Protein AF-A0A8T6RFE3-F1 (afdb_monomer)

Nearest PDB structures (foldseek):
  2bke-assembly1_A  TM=8.314E-01  e=8.673E-02  Saccharolobus solfataricus P2
  4mtn-assembly1_A  TM=7.130E-01  e=2.819E-01  Planctopirus limnophila DSM 3776
  2zud-assembly1_A  TM=5.764E-01  e=1.109E-01  Saccharolobus solfataricus
  2zud-assembly1_B  TM=5.890E-01  e=2.316E-01  Saccharolobus solfataricus
  6x7k-assembly1_AG  TM=3.853E-01  e=3.430E-01  Escherichia coli

Mean predicted aligned error: 16.97 Å

Structure (mmCIF, N/CA/C/O backbone):
data_AF-A0A8T6RFE3-F1
#
_entry.id   AF-A0A8T6RFE3-F1
#
loop_
_atom_site.group_PDB
_atom_site.id
_atom_site.type_symbol
_atom_site.label_atom_id
_atom_site.label_alt_id
_atom_site.label_comp_id
_atom_site.label_asym_id
_atom_site.label_entity_id
_atom_site.label_seq_id
_atom_site.pdbx_PDB_ins_code
_atom_site.Cartn_x
_atom_site.Cartn_y
_atom_site.Cartn_z
_atom_site.occupancy
_atom_site.B_iso_or_equiv
_atom_site.auth_seq_id
_atom_site.auth_comp_id
_atom_site.auth_asym_id
_atom_site.auth_atom_id
_atom_site.pdbx_PDB_model_num
ATOM 1 N N . MET A 1 1 ? 21.020 -32.509 -0.146 1.00 56.75 1 MET A N 1
ATOM 2 C CA . MET A 1 1 ? 21.321 -31.098 0.172 1.00 56.75 1 MET A CA 1
ATOM 3 C C . MET A 1 1 ? 22.662 -31.061 0.863 1.00 56.75 1 MET A C 1
ATOM 5 O O . MET A 1 1 ? 22.846 -31.788 1.837 1.00 56.75 1 MET A O 1
ATOM 9 N N . SER A 1 2 ? 23.599 -30.298 0.312 1.00 66.69 2 SER A N 1
ATOM 10 C CA . SER A 1 2 ? 24.921 -30.101 0.905 1.00 66.69 2 SER A CA 1
ATOM 11 C C . SER A 1 2 ? 24.797 -29.267 2.181 1.00 66.69 2 SER A C 1
ATOM 13 O O . SER A 1 2 ? 23.814 -28.546 2.367 1.00 66.69 2 SER A O 1
ATOM 15 N N . LYS A 1 3 ? 25.782 -29.361 3.085 1.00 68.06 3 LYS A N 1
ATOM 16 C CA . LYS A 1 3 ? 25.828 -28.511 4.292 1.00 68.06 3 LYS A CA 1
ATOM 17 C C . LYS A 1 3 ? 25.746 -27.022 3.925 1.00 68.06 3 LYS A C 1
ATOM 19 O O . LYS A 1 3 ? 25.051 -26.272 4.604 1.00 68.06 3 LYS A O 1
ATOM 24 N N . ASP A 1 4 ? 26.330 -26.661 2.787 1.00 75.00 4 ASP A N 1
ATOM 25 C CA . ASP A 1 4 ? 26.311 -25.321 2.204 1.00 75.00 4 ASP A CA 1
ATOM 26 C C . ASP A 1 4 ? 24.904 -24.811 1.856 1.00 75.00 4 ASP A C 1
ATOM 28 O O . ASP A 1 4 ? 24.617 -23.631 2.044 1.00 75.00 4 ASP A O 1
ATOM 32 N N . ASP A 1 5 ? 23.996 -25.676 1.387 1.00 78.75 5 ASP A N 1
ATOM 33 C CA . ASP A 1 5 ? 22.625 -25.267 1.036 1.00 78.75 5 ASP A CA 1
ATOM 34 C C . ASP A 1 5 ? 21.837 -24.895 2.290 1.00 78.75 5 ASP A C 1
ATOM 36 O O . ASP A 1 5 ? 21.110 -23.904 2.323 1.00 78.75 5 ASP A O 1
ATOM 40 N N . ARG A 1 6 ? 22.024 -25.675 3.359 1.00 82.31 6 ARG A N 1
ATOM 41 C CA . ARG A 1 6 ? 21.391 -25.417 4.651 1.00 82.31 6 ARG A CA 1
ATOM 42 C C . ARG A 1 6 ? 21.852 -24.084 5.231 1.00 82.31 6 ARG A C 1
ATOM 44 O O . ARG A 1 6 ? 21.019 -23.336 5.730 1.00 82.31 6 ARG A O 1
ATOM 51 N N . GLU A 1 7 ? 23.149 -23.793 5.199 1.00 84.62 7 GLU A N 1
ATOM 52 C CA . GLU A 1 7 ? 23.666 -22.526 5.729 1.00 84.62 7 GLU A CA 1
ATOM 53 C C . GLU A 1 7 ? 23.160 -21.328 4.930 1.00 84.62 7 GLU A C 1
ATOM 55 O O . GLU A 1 7 ? 22.641 -20.395 5.540 1.00 84.62 7 GLU A O 1
ATOM 60 N N . LYS A 1 8 ? 23.154 -21.408 3.596 1.00 85.06 8 LYS A N 1
ATOM 61 C CA . LYS A 1 8 ? 22.588 -20.356 2.738 1.00 85.06 8 LYS A CA 1
ATOM 62 C C . LYS A 1 8 ? 21.120 -20.070 3.046 1.00 85.06 8 LYS A C 1
ATOM 64 O O . LYS A 1 8 ? 20.718 -18.913 3.115 1.00 85.06 8 LYS A O 1
ATOM 69 N N . ILE A 1 9 ? 20.310 -21.110 3.252 1.00 86.25 9 ILE A N 1
ATOM 70 C CA . ILE A 1 9 ? 18.886 -20.940 3.574 1.00 86.25 9 ILE A CA 1
ATOM 71 C C . ILE A 1 9 ? 18.712 -20.274 4.938 1.00 86.25 9 ILE A C 1
ATOM 73 O O . ILE A 1 9 ? 17.895 -19.365 5.082 1.00 86.25 9 ILE A O 1
ATOM 77 N N . LEU A 1 10 ? 19.496 -20.693 5.936 1.00 87.69 10 LEU A N 1
ATOM 78 C CA . LEU A 1 10 ? 19.470 -20.059 7.250 1.00 87.69 10 LEU A CA 1
ATOM 79 C C . LEU A 1 10 ? 19.865 -18.585 7.157 1.00 87.69 10 LEU A C 1
ATOM 81 O O . LEU A 1 10 ? 19.162 -17.761 7.729 1.00 87.69 10 LEU A O 1
ATOM 85 N N . GLU A 1 11 ? 20.918 -18.252 6.406 1.00 86.75 11 GLU A N 1
ATOM 86 C CA . GLU A 1 11 ? 21.333 -16.864 6.178 1.00 86.75 11 GLU A CA 1
ATOM 87 C C . GLU A 1 11 ? 20.209 -16.034 5.550 1.00 86.75 11 GLU A C 1
ATOM 89 O O . GLU A 1 11 ? 19.907 -14.944 6.036 1.00 86.75 11 GLU A O 1
ATOM 94 N N . ILE A 1 12 ? 19.541 -16.565 4.522 1.00 85.25 12 ILE A N 1
ATOM 95 C CA . ILE A 1 12 ? 18.411 -15.907 3.852 1.00 85.25 12 ILE A CA 1
ATOM 96 C C . ILE A 1 12 ? 17.258 -15.653 4.830 1.00 85.25 12 ILE A C 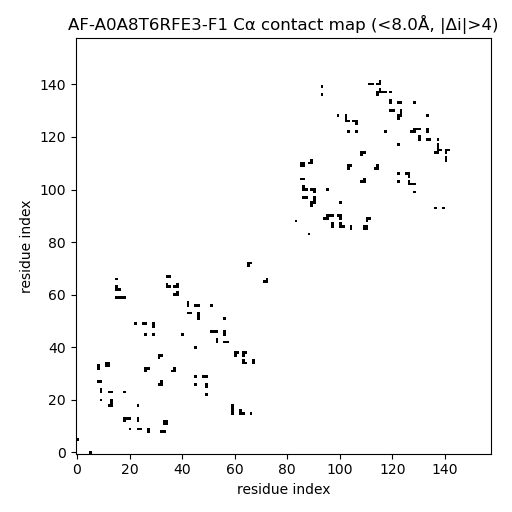1
ATOM 98 O O . ILE A 1 12 ? 16.749 -14.536 4.887 1.00 85.25 12 ILE A O 1
ATOM 102 N N . LEU A 1 13 ? 16.860 -16.652 5.621 1.00 86.31 13 LEU A N 1
ATOM 103 C CA . LEU A 1 13 ? 15.766 -16.506 6.587 1.00 86.31 13 LEU A CA 1
ATOM 104 C C . LEU A 1 13 ? 16.126 -15.541 7.723 1.00 86.31 13 LEU A C 1
ATOM 106 O O . LEU A 1 13 ? 15.274 -14.774 8.156 1.00 86.31 13 LEU A O 1
ATOM 110 N N . THR A 1 14 ? 17.386 -15.515 8.166 1.00 88.12 14 THR A N 1
ATOM 111 C CA . THR A 1 14 ? 17.849 -14.561 9.190 1.00 88.12 14 THR A CA 1
ATOM 112 C C . THR A 1 14 ? 17.937 -13.115 8.701 1.00 88.12 14 THR A C 1
ATOM 114 O O . THR A 1 14 ? 18.105 -12.217 9.521 1.00 88.12 14 THR A O 1
ATOM 117 N N . LYS A 1 15 ? 17.800 -12.852 7.391 1.00 85.12 15 LYS A N 1
ATOM 118 C CA . LYS A 1 15 ? 17.646 -11.474 6.890 1.00 85.12 15 LYS A CA 1
ATOM 119 C C . LYS A 1 15 ? 16.306 -10.863 7.295 1.00 85.12 15 LYS A C 1
ATOM 121 O O . LYS A 1 15 ? 16.201 -9.642 7.366 1.00 85.12 15 LYS A O 1
ATOM 126 N N . VAL A 1 16 ? 15.293 -11.690 7.558 1.00 84.38 16 VAL A N 1
ATOM 127 C CA . VAL A 1 16 ? 13.993 -11.233 8.052 1.00 84.38 16 VAL A CA 1
ATOM 128 C C . VAL A 1 16 ? 14.155 -10.751 9.489 1.00 84.38 16 VAL A C 1
ATOM 130 O O . VAL A 1 16 ? 14.660 -11.466 10.358 1.00 84.38 16 VAL A O 1
ATOM 133 N N . LYS A 1 17 ? 13.711 -9.522 9.747 1.00 77.88 17 LYS A N 1
ATOM 134 C CA . LYS A 1 17 ? 13.791 -8.913 11.071 1.00 77.88 17 LYS A CA 1
ATOM 135 C C . LYS A 1 17 ? 13.043 -9.768 12.101 1.00 77.88 17 LYS A C 1
ATOM 137 O O . LYS A 1 17 ? 11.955 -10.267 11.833 1.00 77.88 17 LYS A O 1
ATOM 142 N N . GLU A 1 18 ? 13.629 -9.910 13.288 1.00 82.81 18 GLU A N 1
ATOM 143 C CA . GLU A 1 18 ? 13.100 -10.735 14.389 1.00 82.81 18 GLU A CA 1
ATOM 144 C C . GLU A 1 18 ? 13.117 -12.261 14.136 1.00 82.81 18 GLU A C 1
ATOM 146 O O . GLU A 1 18 ? 12.521 -13.001 14.919 1.00 82.81 18 GLU A O 1
ATOM 151 N N . ILE A 1 19 ? 13.801 -12.761 13.091 1.00 86.81 19 ILE A N 1
ATOM 152 C CA . ILE A 1 19 ? 14.091 -14.198 12.937 1.00 86.81 19 ILE A CA 1
ATOM 153 C C . ILE A 1 19 ? 15.502 -14.514 13.443 1.00 86.81 19 ILE A C 1
ATOM 155 O O . ILE A 1 19 ? 16.502 -14.275 12.768 1.00 86.81 19 ILE A O 1
ATOM 159 N N . ASP A 1 20 ? 15.585 -15.155 14.608 1.00 88.12 20 ASP A N 1
ATOM 160 C CA . ASP A 1 20 ? 16.839 -15.715 15.112 1.00 88.12 20 ASP A CA 1
ATOM 161 C C . ASP A 1 20 ? 17.239 -17.000 14.378 1.00 88.12 20 ASP A C 1
ATOM 163 O O . ASP A 1 20 ? 16.402 -17.749 13.870 1.00 88.12 20 ASP A O 1
ATOM 167 N N . ARG A 1 21 ? 18.527 -17.361 14.439 1.00 87.12 21 ARG A N 1
ATOM 168 C CA . ARG A 1 21 ? 19.053 -18.605 13.841 1.00 87.12 21 ARG A CA 1
ATOM 169 C C . ARG A 1 21 ? 18.306 -19.865 14.303 1.00 87.12 21 ARG A C 1
ATOM 171 O O . ARG A 1 21 ? 18.148 -20.805 13.527 1.00 87.12 21 ARG A O 1
ATOM 178 N N . LYS A 1 22 ? 17.833 -19.896 15.556 1.00 88.00 22 LYS A N 1
ATOM 179 C CA . LYS A 1 22 ? 17.016 -21.004 16.087 1.00 88.00 22 LYS A CA 1
ATOM 180 C C . LYS A 1 22 ? 15.658 -21.083 15.385 1.00 88.00 22 LYS A C 1
ATOM 182 O O . LYS A 1 22 ? 15.239 -22.172 15.004 1.00 88.00 22 LYS A O 1
ATOM 187 N N . SER A 1 23 ? 15.004 -19.944 15.184 1.00 86.44 23 SER A N 1
ATOM 188 C CA . SER A 1 23 ? 13.712 -19.840 14.502 1.00 86.44 23 SER A CA 1
ATOM 189 C C . SER A 1 23 ? 13.838 -20.142 13.011 1.00 86.44 23 SER A C 1
ATOM 191 O O . SER A 1 23 ? 13.068 -20.946 12.493 1.00 86.44 23 SER A O 1
ATOM 193 N N . ALA A 1 24 ? 14.879 -19.629 12.349 1.00 88.56 24 ALA A N 1
ATOM 194 C CA . ALA A 1 24 ? 15.220 -19.986 10.971 1.00 88.56 24 ALA A CA 1
ATOM 195 C C . ALA A 1 24 ? 15.424 -21.502 10.804 1.00 88.56 24 ALA A C 1
ATOM 197 O O . ALA A 1 24 ? 14.954 -22.097 9.838 1.00 88.56 24 ALA A O 1
ATOM 198 N N . LEU A 1 25 ? 16.064 -22.156 11.778 1.00 89.38 25 LEU A N 1
ATOM 199 C CA . LEU A 1 25 ? 16.262 -23.604 11.765 1.00 89.38 25 LEU A CA 1
ATOM 200 C C . LEU A 1 25 ? 14.953 -24.378 11.944 1.00 89.38 25 LEU A C 1
ATOM 202 O O . LEU A 1 25 ? 14.750 -25.377 11.258 1.00 89.38 25 LEU A O 1
ATOM 206 N N . LYS A 1 26 ? 14.040 -23.910 12.802 1.00 89.88 26 LYS A N 1
ATOM 207 C CA . LYS A 1 26 ? 12.697 -24.498 12.926 1.00 89.88 26 LYS A CA 1
ATOM 208 C C . LYS A 1 26 ? 11.866 -24.318 11.649 1.00 89.88 26 LYS A C 1
ATOM 210 O O . LYS A 1 26 ? 11.160 -25.245 11.256 1.00 89.88 26 LYS A O 1
ATOM 215 N N . LEU A 1 27 ? 11.958 -23.157 10.997 1.00 89.00 27 LEU A N 1
ATOM 216 C CA . LEU A 1 27 ? 11.309 -22.885 9.709 1.00 89.00 27 LEU A CA 1
ATOM 217 C C . LEU A 1 27 ? 11.842 -23.826 8.625 1.00 89.00 27 LEU A C 1
ATOM 219 O O . LEU A 1 27 ? 11.054 -24.505 7.968 1.00 89.00 27 LEU A O 1
ATOM 223 N N . TYR A 1 28 ? 13.165 -23.965 8.537 1.00 89.25 28 TYR A N 1
ATOM 224 C CA . TYR A 1 28 ? 13.820 -24.933 7.659 1.00 89.25 28 TYR A CA 1
ATOM 225 C C . TYR A 1 28 ? 13.326 -26.364 7.913 1.00 89.25 28 TYR A C 1
ATOM 227 O O . TYR A 1 28 ? 12.892 -27.048 6.993 1.00 89.25 28 TYR A O 1
ATOM 235 N N . MET A 1 29 ? 13.298 -26.805 9.176 1.00 87.62 29 MET A N 1
ATOM 236 C CA . MET A 1 29 ? 12.776 -28.129 9.547 1.00 87.62 29 MET A CA 1
ATOM 237 C C . MET A 1 29 ? 11.280 -28.303 9.247 1.00 87.62 29 MET A C 1
ATOM 239 O O . MET A 1 29 ? 10.812 -29.429 9.108 1.00 87.62 29 MET A O 1
ATOM 243 N N . SER A 1 30 ? 10.532 -27.204 9.143 1.00 86.00 30 SER A N 1
ATOM 244 C CA . SER A 1 30 ? 9.109 -27.206 8.792 1.00 86.00 30 SER A CA 1
ATOM 245 C C . SER A 1 30 ? 8.857 -27.236 7.281 1.00 86.00 30 SER A C 1
ATOM 247 O O . SER A 1 30 ? 7.695 -27.307 6.880 1.00 86.00 30 SER A O 1
ATOM 249 N N . GLY A 1 31 ? 9.919 -27.216 6.465 1.00 86.69 31 GLY A N 1
ATOM 250 C CA . GLY A 1 31 ? 9.864 -27.249 5.002 1.00 86.69 31 GLY A CA 1
ATOM 251 C C . GLY A 1 31 ? 9.971 -25.879 4.328 1.00 86.69 31 GLY A C 1
ATOM 252 O O . GLY A 1 31 ? 9.718 -25.785 3.133 1.00 86.69 31 GLY A O 1
ATOM 253 N N . ILE A 1 32 ? 10.324 -24.822 5.068 1.00 89.12 32 ILE A N 1
ATOM 254 C CA . ILE A 1 32 ? 10.523 -23.478 4.514 1.00 89.12 32 ILE A CA 1
ATOM 255 C C . ILE A 1 32 ? 11.976 -23.337 4.079 1.00 89.12 32 ILE A C 1
ATOM 257 O O . ILE A 1 32 ? 12.871 -23.192 4.913 1.00 89.12 32 ILE A O 1
ATOM 261 N N . HIS A 1 33 ? 12.215 -23.392 2.771 1.00 89.06 33 HIS A N 1
ATOM 262 C CA . HIS A 1 33 ? 13.563 -23.363 2.207 1.00 89.06 33 HIS A CA 1
ATOM 263 C C . HIS A 1 33 ? 13.904 -22.036 1.520 1.00 89.06 33 HIS A C 1
ATOM 265 O O . HIS A 1 33 ? 15.031 -21.845 1.071 1.00 89.06 33 HIS A O 1
ATOM 271 N N . SER A 1 34 ? 12.961 -21.099 1.452 1.00 86.81 34 SER A N 1
ATOM 272 C CA . SER A 1 34 ? 13.145 -19.796 0.817 1.00 86.81 34 SER A CA 1
ATOM 273 C C . SER A 1 34 ? 12.237 -18.727 1.437 1.00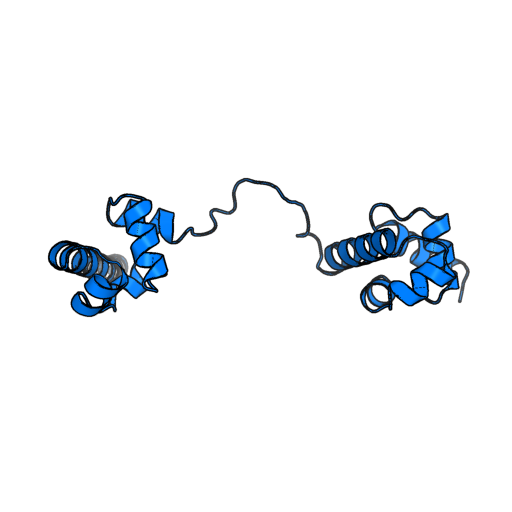 86.81 34 SER A C 1
ATOM 275 O O . SER A 1 34 ? 11.289 -19.046 2.158 1.00 86.81 34 SER A O 1
ATOM 277 N N . LEU A 1 35 ? 12.501 -17.445 1.141 1.00 85.81 35 LEU A N 1
ATOM 278 C CA . LEU A 1 35 ? 11.581 -16.356 1.506 1.00 85.81 35 LEU A CA 1
ATOM 279 C C . LEU A 1 35 ? 10.216 -16.542 0.840 1.00 85.81 35 LEU A C 1
ATOM 281 O O . LEU A 1 35 ? 9.201 -16.297 1.477 1.00 85.81 35 LEU A O 1
ATOM 285 N N . MET A 1 36 ? 10.174 -17.035 -0.399 1.00 83.81 36 MET A N 1
ATOM 286 C CA . MET A 1 36 ? 8.913 -17.288 -1.097 1.00 83.81 36 MET A CA 1
ATOM 287 C C . MET A 1 36 ? 8.081 -18.394 -0.445 1.00 83.81 36 MET A C 1
ATOM 289 O O . MET A 1 36 ? 6.861 -18.249 -0.327 1.00 83.81 36 MET A O 1
ATOM 293 N N . ASP A 1 37 ? 8.733 -19.453 0.044 1.00 87.19 37 ASP A N 1
ATOM 294 C CA .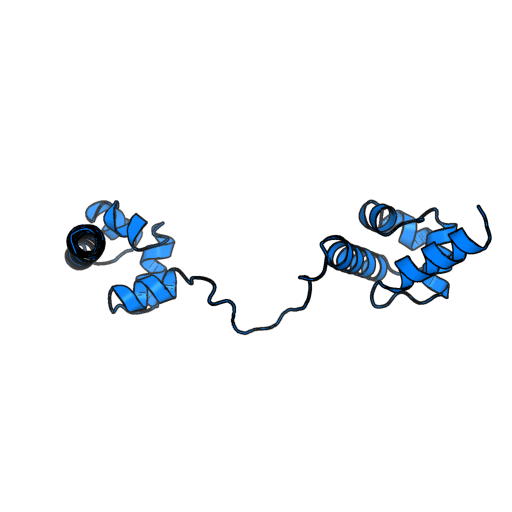 ASP A 1 37 ? 8.055 -20.489 0.827 1.00 87.19 37 ASP A CA 1
ATOM 295 C C . ASP A 1 37 ? 7.475 -19.897 2.110 1.00 87.19 37 ASP A C 1
ATOM 297 O O . ASP A 1 37 ? 6.346 -20.214 2.472 1.00 87.19 37 ASP A O 1
ATOM 301 N N . LEU A 1 38 ? 8.217 -19.002 2.775 1.00 87.31 38 LEU A N 1
ATOM 302 C CA . LEU A 1 38 ? 7.737 -18.301 3.964 1.00 87.31 38 LEU A CA 1
ATOM 303 C C . LEU A 1 38 ? 6.533 -17.412 3.629 1.00 87.31 38 LEU A C 1
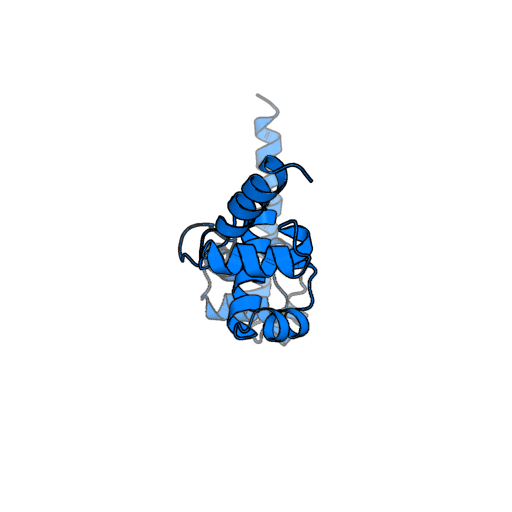ATOM 305 O O . LEU A 1 38 ? 5.540 -17.438 4.342 1.00 87.31 38 LEU A O 1
ATOM 309 N N . ILE A 1 39 ? 6.576 -16.667 2.525 1.00 86.94 39 ILE A N 1
ATOM 310 C CA . ILE A 1 39 ? 5.496 -15.764 2.100 1.00 86.94 39 ILE A CA 1
ATOM 311 C C . ILE A 1 39 ? 4.211 -16.525 1.758 1.00 86.94 39 ILE A C 1
ATOM 313 O O . ILE A 1 39 ? 3.114 -16.046 2.049 1.00 86.94 39 ILE A O 1
ATOM 317 N N . SER A 1 40 ? 4.356 -17.694 1.135 1.00 85.56 40 SER A N 1
ATOM 318 C CA . SER A 1 40 ? 3.243 -18.510 0.642 1.00 85.56 40 SER A CA 1
ATOM 319 C C . SER A 1 40 ? 2.731 -19.516 1.674 1.00 85.56 40 SER A C 1
ATOM 321 O O . SER A 1 40 ? 1.797 -20.267 1.389 1.00 85.56 40 SER A O 1
ATOM 323 N N . CYS A 1 41 ? 3.342 -19.575 2.860 1.00 85.31 41 CYS A N 1
ATOM 324 C CA . CYS A 1 41 ? 2.973 -20.557 3.865 1.00 85.31 41 CYS A CA 1
ATOM 325 C C . CYS A 1 41 ? 1.687 -20.206 4.618 1.00 85.31 41 CYS A C 1
ATOM 327 O O . CYS A 1 41 ? 1.313 -19.044 4.792 1.00 85.31 41 CYS A O 1
ATOM 329 N N . ASP A 1 42 ? 1.052 -21.244 5.159 1.00 87.38 42 ASP A N 1
ATOM 330 C CA . ASP A 1 42 ? 0.007 -21.081 6.161 1.00 87.38 42 ASP A CA 1
ATOM 331 C C . ASP A 1 42 ? 0.628 -20.790 7.538 1.00 87.38 42 ASP A C 1
ATOM 333 O O . ASP A 1 42 ? 1.122 -21.686 8.236 1.00 87.38 42 ASP A O 1
ATOM 337 N N . TYR A 1 43 ? 0.571 -19.523 7.950 1.00 85.06 43 TYR A N 1
ATOM 338 C CA . TYR A 1 43 ? 1.093 -19.062 9.235 1.00 85.06 43 TYR A CA 1
ATOM 339 C C . TYR A 1 43 ? 0.436 -19.754 10.438 1.00 85.06 43 TYR A C 1
ATOM 341 O O . TYR A 1 43 ? 1.085 -19.909 11.476 1.00 85.06 43 TYR A O 1
ATOM 349 N N . GLN A 1 44 ? -0.820 -20.210 10.325 1.00 84.75 44 GLN A N 1
ATOM 350 C CA . GLN A 1 44 ? -1.491 -20.932 11.409 1.00 84.75 44 GLN A CA 1
ATOM 351 C C . GLN A 1 44 ? -0.908 -22.338 11.578 1.00 84.75 44 GLN A C 1
ATOM 353 O O . GLN A 1 44 ? -0.659 -22.781 12.705 1.00 84.75 44 GLN A O 1
ATOM 358 N N . GLY A 1 45 ? -0.654 -23.028 10.465 1.00 83.19 45 GLY A N 1
ATOM 359 C CA . GLY A 1 45 ? -0.004 -24.333 10.442 1.00 83.19 45 GLY A CA 1
ATOM 360 C C . GLY A 1 45 ? 1.439 -24.285 10.943 1.00 83.19 45 GLY A C 1
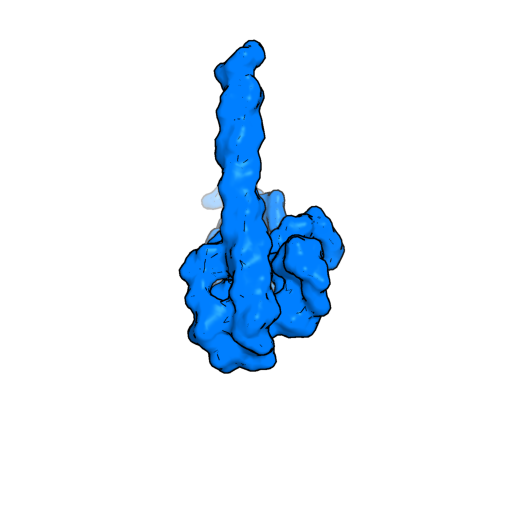ATOM 361 O O . GLY A 1 45 ? 1.837 -25.126 11.754 1.00 83.19 45 GLY A O 1
ATOM 362 N N . ILE A 1 46 ? 2.219 -23.283 10.523 1.00 85.50 46 ILE A N 1
ATOM 363 C CA . ILE A 1 46 ? 3.609 -23.142 10.982 1.00 85.50 46 ILE A CA 1
ATOM 364 C C . ILE A 1 46 ? 3.665 -22.776 12.460 1.00 85.50 46 ILE A C 1
ATOM 366 O O . ILE A 1 46 ? 4.454 -23.378 13.183 1.00 85.50 46 ILE A O 1
ATOM 370 N N . SER A 1 47 ? 2.798 -21.878 12.935 1.00 88.25 47 SER A N 1
ATOM 371 C CA . SER A 1 47 ? 2.750 -21.448 14.342 1.00 88.25 47 SER A CA 1
ATOM 372 C C . SER A 1 47 ? 2.709 -22.635 15.299 1.00 88.25 47 SER A C 1
ATOM 374 O O . SER A 1 47 ? 3.509 -22.717 16.232 1.00 88.25 47 SER A O 1
ATOM 376 N N . LYS A 1 48 ? 1.864 -23.623 14.992 1.00 85.06 48 LYS A N 1
ATOM 377 C CA . LYS A 1 48 ? 1.749 -24.857 15.774 1.00 85.06 48 LYS A CA 1
ATOM 378 C C . LYS A 1 48 ? 2.981 -25.758 15.669 1.00 85.06 48 LYS A C 1
ATOM 380 O O . LYS A 1 48 ? 3.336 -26.398 16.653 1.00 85.06 48 LYS A O 1
ATOM 385 N N . LYS A 1 49 ? 3.633 -25.819 14.504 1.00 84.75 49 LYS A N 1
ATOM 386 C CA . LYS A 1 49 ? 4.821 -26.662 14.275 1.00 84.75 49 LYS A CA 1
ATOM 387 C C . LYS A 1 49 ? 6.069 -26.132 14.974 1.00 84.75 49 LYS A C 1
ATOM 389 O O . LYS A 1 49 ? 6.827 -26.914 15.537 1.00 84.75 49 LYS A O 1
ATOM 394 N N . ILE A 1 50 ? 6.296 -24.820 14.924 1.00 85.06 50 ILE A N 1
ATOM 395 C CA . ILE A 1 50 ? 7.520 -24.207 15.463 1.00 85.06 50 ILE A CA 1
ATOM 396 C C . ILE A 1 50 ? 7.353 -23.684 16.897 1.00 85.06 50 ILE A C 1
ATOM 398 O O . ILE A 1 50 ? 8.350 -23.353 17.549 1.00 85.06 50 ILE A O 1
ATOM 402 N N . GLY A 1 51 ? 6.113 -23.649 17.397 1.00 85.00 51 GLY A N 1
ATOM 403 C CA . GLY A 1 51 ? 5.777 -23.172 18.737 1.00 85.00 51 GLY A CA 1
ATOM 404 C C . GLY A 1 51 ? 5.889 -21.655 18.883 1.00 85.00 51 GLY A C 1
ATOM 405 O O . GLY A 1 51 ? 6.191 -21.174 19.968 1.00 85.00 51 GLY A O 1
ATOM 406 N N . GLU A 1 52 ? 5.688 -20.915 17.794 1.00 86.06 52 GLU A N 1
ATOM 407 C CA . GLU A 1 52 ? 5.719 -19.449 17.772 1.00 86.06 52 GLU A CA 1
ATOM 408 C C . GLU A 1 52 ? 4.303 -18.907 17.622 1.00 86.06 52 GLU A C 1
ATOM 410 O O . GLU A 1 52 ? 3.452 -19.535 16.992 1.00 86.06 52 GLU A O 1
ATOM 415 N N . SER A 1 53 ? 4.035 -17.723 18.165 1.00 86.94 53 SER A N 1
ATOM 416 C CA . SER A 1 53 ? 2.713 -17.101 18.065 1.00 86.94 53 SER A CA 1
ATOM 417 C C . SER A 1 53 ? 2.338 -16.806 16.603 1.00 86.94 53 SER A C 1
ATOM 419 O O . SER A 1 53 ? 3.185 -16.315 15.852 1.00 86.94 53 SER A O 1
ATOM 421 N N . PRO A 1 54 ? 1.066 -16.988 16.190 1.00 85.31 54 PRO A N 1
ATOM 422 C CA . PRO A 1 54 ? 0.629 -16.678 14.825 1.00 85.31 54 PRO A CA 1
ATOM 423 C C . PRO A 1 54 ? 0.935 -15.234 14.414 1.00 85.31 54 PRO A C 1
ATOM 425 O O . PRO A 1 54 ? 1.316 -14.982 13.278 1.00 85.31 54 PRO A O 1
ATOM 428 N N . ALA A 1 55 ? 0.833 -14.291 15.357 1.00 84.81 55 ALA A N 1
ATOM 429 C CA . ALA A 1 55 ? 1.173 -12.887 15.136 1.00 84.81 55 ALA A CA 1
ATOM 430 C C . ALA A 1 55 ? 2.663 -12.673 14.815 1.00 84.81 55 ALA A C 1
ATOM 432 O O . ALA A 1 55 ? 2.997 -11.819 13.998 1.00 84.81 55 ALA A O 1
ATOM 433 N N . THR A 1 56 ? 3.557 -13.447 15.434 1.00 86.38 56 THR A N 1
ATOM 434 C CA . THR A 1 56 ? 5.000 -13.389 15.168 1.00 86.38 56 THR A CA 1
ATOM 435 C C . THR A 1 56 ? 5.304 -13.905 13.767 1.00 86.38 56 THR A C 1
ATOM 437 O O . THR A 1 56 ? 6.012 -13.249 13.011 1.00 86.38 56 THR A O 1
ATOM 440 N N . ILE A 1 57 ? 4.702 -15.031 13.377 1.00 87.75 57 ILE A N 1
ATOM 441 C CA . ILE A 1 57 ? 4.882 -15.577 12.025 1.00 87.75 57 ILE A CA 1
ATOM 442 C C . ILE A 1 57 ? 4.299 -14.641 10.974 1.00 87.75 57 ILE A C 1
ATOM 444 O O . ILE A 1 57 ? 4.927 -14.414 9.947 1.00 87.75 57 ILE A O 1
ATOM 448 N N . GLN A 1 58 ? 3.138 -14.045 11.244 1.00 87.44 58 GLN A N 1
ATOM 449 C CA . GLN A 1 58 ? 2.552 -13.046 10.361 1.00 87.44 58 GLN A CA 1
ATOM 450 C C . GLN A 1 58 ? 3.515 -11.870 10.133 1.00 87.44 58 GLN A C 1
ATOM 452 O O . GLN A 1 58 ? 3.753 -11.499 8.988 1.00 87.44 58 GLN A O 1
ATOM 457 N N . LYS A 1 59 ? 4.146 -11.346 11.195 1.00 88.12 59 LYS A N 1
ATOM 458 C CA . LYS A 1 59 ? 5.182 -10.309 11.062 1.00 88.12 59 LYS A CA 1
ATOM 459 C C . LYS A 1 59 ? 6.357 -10.771 10.206 1.00 88.12 59 LYS A C 1
ATOM 461 O O . LYS A 1 59 ? 6.809 -10.018 9.354 1.00 88.12 59 LYS A O 1
ATOM 466 N N . TRP A 1 60 ? 6.841 -11.994 10.409 1.00 89.94 60 TRP A N 1
ATOM 467 C CA . TRP A 1 60 ? 7.928 -12.550 9.603 1.00 89.94 60 TRP A CA 1
ATOM 468 C C . TRP A 1 60 ? 7.558 -12.659 8.125 1.00 89.94 60 TRP A C 1
ATOM 470 O O . TRP A 1 60 ? 8.386 -12.368 7.270 1.00 89.94 60 TRP A O 1
ATOM 480 N N . ILE A 1 61 ? 6.315 -13.033 7.818 1.00 88.25 61 ILE A N 1
ATOM 481 C CA . ILE A 1 61 ? 5.790 -13.061 6.450 1.00 88.25 61 ILE A CA 1
ATOM 482 C C . ILE A 1 61 ? 5.750 -11.654 5.858 1.00 88.25 61 ILE A C 1
ATOM 484 O O . ILE A 1 61 ? 6.174 -11.462 4.722 1.00 88.25 61 ILE A O 1
ATOM 488 N N . ASP A 1 62 ? 5.250 -10.672 6.605 1.00 85.31 62 ASP A N 1
ATOM 489 C CA . ASP A 1 62 ? 5.173 -9.289 6.134 1.00 85.31 62 ASP A CA 1
ATOM 490 C C . ASP A 1 62 ? 6.571 -8.692 5.900 1.00 85.31 62 ASP A C 1
ATOM 492 O O . ASP A 1 62 ? 6.813 -8.085 4.858 1.00 85.31 62 ASP A O 1
ATOM 496 N N . GLU A 1 63 ? 7.529 -8.954 6.790 1.00 85.06 63 GLU A N 1
ATOM 497 C CA . GLU A 1 63 ? 8.929 -8.558 6.608 1.00 85.06 63 GLU A CA 1
ATOM 498 C C . GLU A 1 63 ? 9.597 -9.306 5.442 1.00 85.06 63 GLU A C 1
ATOM 500 O O . GLU A 1 63 ? 10.333 -8.704 4.663 1.00 85.06 63 GLU A O 1
ATOM 505 N N . ALA A 1 64 ? 9.308 -10.597 5.254 1.00 85.50 64 ALA A N 1
ATOM 506 C CA . ALA A 1 64 ? 9.796 -11.358 4.106 1.00 85.50 64 ALA A CA 1
ATOM 507 C C . ALA A 1 64 ? 9.238 -10.816 2.783 1.00 85.50 64 ALA A C 1
ATOM 509 O O . ALA A 1 64 ? 9.990 -10.696 1.820 1.00 85.50 64 ALA A O 1
ATOM 510 N N . LYS A 1 65 ? 7.959 -10.412 2.738 1.00 83.44 65 LYS A N 1
ATOM 511 C CA . LYS A 1 65 ? 7.366 -9.709 1.584 1.00 83.44 65 LYS A CA 1
ATOM 512 C C . LYS A 1 65 ? 8.042 -8.366 1.327 1.00 83.44 65 LYS A C 1
ATOM 514 O O . LYS A 1 65 ? 8.208 -7.987 0.171 1.00 83.44 65 LYS A O 1
ATOM 519 N N . ASN A 1 66 ? 8.401 -7.637 2.384 1.00 79.31 66 ASN A N 1
ATOM 520 C CA . ASN A 1 66 ? 9.129 -6.375 2.257 1.00 79.31 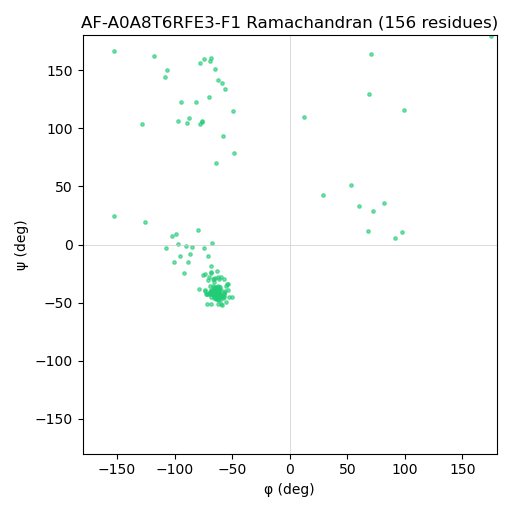66 ASN A CA 1
ATOM 521 C C . ASN A 1 66 ? 10.534 -6.594 1.677 1.00 79.31 66 ASN A C 1
ATOM 523 O O . ASN A 1 66 ? 10.980 -5.786 0.870 1.00 79.31 66 ASN A O 1
ATOM 527 N N . LEU A 1 67 ? 11.205 -7.691 2.041 1.00 77.56 67 LEU A N 1
ATOM 528 C CA . LEU A 1 67 ? 12.516 -8.063 1.499 1.00 77.56 67 LEU A CA 1
ATOM 529 C C . LEU A 1 67 ? 12.449 -8.594 0.058 1.00 77.56 67 LEU A C 1
ATOM 531 O O . LEU A 1 67 ? 13.312 -8.260 -0.749 1.00 77.56 67 LEU A O 1
ATOM 535 N N . ASP A 1 68 ? 11.437 -9.402 -0.273 1.00 73.38 68 ASP A N 1
ATOM 536 C CA . ASP A 1 68 ? 11.237 -9.975 -1.616 1.00 73.38 68 ASP A CA 1
ATOM 537 C C . ASP A 1 68 ? 10.927 -8.903 -2.670 1.00 73.38 68 ASP A C 1
ATOM 539 O O . ASP A 1 68 ? 11.375 -8.991 -3.810 1.00 73.38 68 ASP A O 1
ATOM 543 N N . LYS A 1 69 ? 10.253 -7.818 -2.269 1.00 65.44 69 LYS A N 1
ATOM 544 C CA . LYS A 1 69 ? 10.001 -6.655 -3.134 1.00 65.44 69 LYS A CA 1
ATOM 545 C C . LYS A 1 69 ? 11.257 -5.854 -3.502 1.00 65.44 69 LYS A C 1
ATOM 547 O O . LYS A 1 69 ? 11.141 -4.879 -4.243 1.00 65.44 69 LYS A O 1
ATOM 552 N N . GLY A 1 70 ? 12.437 -6.272 -3.040 1.00 50.53 70 GLY A N 1
ATOM 553 C CA . GLY A 1 70 ? 13.670 -5.516 -3.188 1.00 50.53 70 GLY A CA 1
ATOM 554 C C . GLY A 1 70 ? 13.654 -4.270 -2.307 1.00 50.53 70 GLY A C 1
ATOM 555 O O . GLY A 1 70 ? 12.623 -3.855 -1.788 1.00 50.53 70 GLY A O 1
ATOM 556 N N . GLU A 1 71 ? 14.825 -3.689 -2.103 1.00 48.56 71 GLU A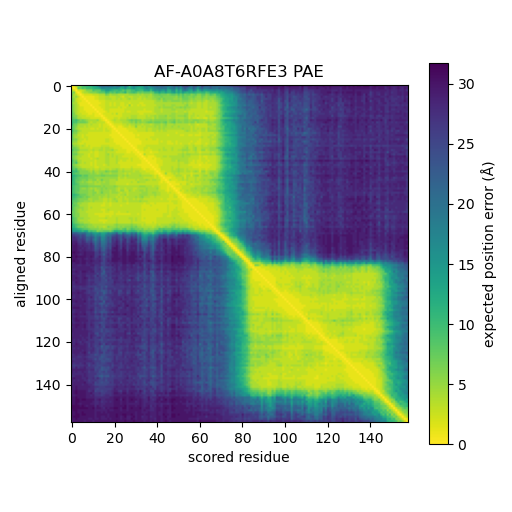 N 1
ATOM 557 C CA . GLU A 1 71 ? 15.068 -2.433 -1.392 1.00 48.56 71 GLU A CA 1
ATOM 558 C C . GLU A 1 71 ? 14.158 -1.255 -1.827 1.00 48.56 71 GLU A C 1
ATOM 560 O O . GLU A 1 71 ? 14.589 -0.367 -2.549 1.00 48.56 71 GLU A O 1
ATOM 565 N N . ASP A 1 72 ? 12.907 -1.211 -1.358 1.00 43.03 72 ASP A N 1
ATOM 566 C CA . ASP A 1 72 ? 12.069 0.003 -1.252 1.00 43.03 72 ASP A CA 1
ATOM 567 C C . ASP A 1 72 ? 11.036 -0.144 -0.106 1.00 43.03 72 ASP A C 1
ATOM 569 O O . ASP A 1 72 ? 9.956 0.440 -0.106 1.00 43.03 72 ASP A O 1
ATOM 573 N N . GLY A 1 73 ? 11.345 -0.993 0.883 1.00 41.34 73 GLY A N 1
ATOM 574 C CA . GLY A 1 73 ? 10.468 -1.321 2.015 1.00 41.34 73 GLY A CA 1
ATOM 575 C C . GLY A 1 73 ? 10.765 -0.556 3.308 1.00 41.34 73 GLY A C 1
ATOM 576 O O . GLY A 1 73 ? 10.228 -0.896 4.363 1.00 41.34 73 GLY A O 1
ATOM 577 N N . THR A 1 74 ? 11.634 0.454 3.279 1.00 41.25 74 THR A N 1
ATOM 578 C CA . THR A 1 74 ? 11.918 1.279 4.458 1.00 41.25 74 THR A CA 1
ATOM 579 C C . THR A 1 74 ? 10.786 2.274 4.713 1.00 41.25 74 THR A C 1
ATOM 581 O O . THR A 1 74 ? 10.714 3.301 4.055 1.00 41.25 74 THR A O 1
ATOM 584 N N . LYS A 1 75 ? 10.000 1.975 5.764 1.00 41.47 75 LYS A N 1
ATOM 585 C CA . LYS A 1 75 ? 9.328 2.916 6.692 1.00 41.47 75 LYS A CA 1
ATOM 586 C C . LYS A 1 75 ? 8.175 3.745 6.082 1.00 41.47 75 LYS A C 1
ATOM 588 O O . LYS A 1 75 ? 8.298 4.404 5.072 1.00 41.47 75 LYS A O 1
ATOM 593 N N . LYS A 1 76 ? 6.973 3.827 6.662 1.00 47.72 76 LYS A N 1
ATOM 594 C CA . LYS A 1 76 ? 6.678 4.463 7.965 1.00 47.72 76 LYS A CA 1
ATOM 595 C C . LYS A 1 76 ? 7.624 5.621 8.350 1.00 47.72 76 LYS A C 1
ATOM 597 O O . LYS A 1 76 ? 8.019 5.737 9.499 1.00 47.72 76 LYS A O 1
ATOM 602 N N . GLU A 1 77 ? 7.948 6.484 7.395 1.00 37.41 77 GLU A N 1
ATOM 603 C CA . GLU A 1 77 ? 8.406 7.871 7.569 1.00 37.41 77 GLU A CA 1
ATOM 604 C C . GLU A 1 77 ? 7.462 8.673 6.648 1.00 37.41 77 GLU A C 1
ATOM 606 O O . GLU A 1 77 ? 7.372 8.409 5.457 1.00 37.41 77 GLU A O 1
ATOM 611 N N . LYS A 1 78 ? 6.452 9.384 7.167 1.00 47.75 78 LYS A N 1
ATOM 612 C CA . LYS A 1 78 ? 6.545 10.835 7.401 1.00 47.75 78 LYS A CA 1
ATOM 613 C C . LYS A 1 78 ? 7.767 11.450 6.706 1.00 47.75 78 LYS A C 1
ATOM 615 O O . LYS A 1 78 ? 8.885 11.213 7.141 1.00 47.75 78 LYS A O 1
ATOM 620 N N . ASP A 1 79 ? 7.452 12.228 5.673 1.00 47.88 79 ASP A N 1
ATOM 621 C CA . ASP A 1 79 ? 8.285 13.164 4.913 1.00 47.88 79 ASP A CA 1
ATOM 622 C C . ASP A 1 79 ? 8.865 12.693 3.555 1.00 47.88 79 ASP A C 1
ATOM 624 O O . ASP A 1 79 ? 9.698 11.802 3.438 1.00 47.88 79 ASP A O 1
ATOM 628 N N . GLU A 1 80 ? 8.384 13.398 2.517 1.00 43.72 80 GLU A N 1
ATOM 629 C CA . GLU A 1 80 ? 9.082 13.760 1.272 1.00 43.72 80 GLU A CA 1
ATOM 630 C C . GLU A 1 80 ? 9.196 12.775 0.091 1.00 43.72 80 GLU A C 1
ATOM 632 O O . GLU A 1 80 ? 10.070 12.912 -0.763 1.00 43.72 80 GLU A O 1
ATOM 637 N N . LYS A 1 81 ? 8.170 11.953 -0.159 1.00 41.72 81 LYS A N 1
ATOM 638 C CA . LYS A 1 81 ? 7.591 12.039 -1.513 1.00 41.72 81 LYS A CA 1
ATOM 639 C C . LYS A 1 81 ? 6.651 13.231 -1.455 1.00 41.72 81 LYS A C 1
ATOM 641 O O . LYS A 1 81 ? 5.733 13.245 -0.641 1.00 41.72 81 LYS A O 1
ATOM 646 N N . ALA A 1 82 ? 6.844 14.229 -2.311 1.00 47.25 82 ALA A N 1
ATOM 647 C CA . ALA A 1 82 ? 5.733 15.076 -2.721 1.00 47.25 82 ALA A CA 1
ATOM 648 C C . ALA A 1 82 ? 4.744 14.170 -3.475 1.00 47.25 82 ALA A C 1
ATOM 650 O O . ALA A 1 82 ? 4.650 14.205 -4.701 1.00 47.25 82 ALA A O 1
ATOM 651 N N . GLU A 1 83 ? 4.081 13.275 -2.733 1.00 47.47 83 GLU A N 1
ATOM 652 C CA . GLU A 1 83 ? 2.852 12.625 -3.128 1.00 47.47 83 GLU A CA 1
ATOM 653 C C . GLU A 1 83 ? 2.000 13.790 -3.581 1.00 47.47 83 GLU A C 1
ATOM 655 O O . GLU A 1 83 ? 1.793 14.746 -2.829 1.00 47.47 83 GLU A O 1
ATOM 660 N N . PHE A 1 84 ? 1.682 13.802 -4.868 1.00 58.00 84 PHE A N 1
ATOM 661 C CA . PHE A 1 84 ? 0.847 14.827 -5.445 1.00 58.00 84 PHE A CA 1
ATOM 662 C C . PHE A 1 84 ? -0.463 14.785 -4.667 1.00 58.00 84 PHE A C 1
ATOM 664 O O . PHE A 1 84 ? -1.314 13.951 -4.949 1.00 58.00 84 PHE A O 1
ATOM 671 N N . ASP A 1 85 ? -0.573 15.614 -3.632 1.00 71.06 85 ASP A N 1
ATOM 672 C CA . ASP A 1 85 ? -1.768 15.708 -2.824 1.00 71.06 85 ASP A CA 1
ATOM 673 C C . ASP A 1 85 ? -2.744 16.513 -3.675 1.00 71.06 85 ASP A C 1
ATOM 675 O O . ASP A 1 85 ? -2.557 17.725 -3.852 1.00 71.06 85 ASP A O 1
ATOM 679 N N . PRO A 1 86 ? -3.759 15.856 -4.261 1.00 70.31 86 PRO A N 1
ATOM 680 C CA . PRO A 1 86 ? -4.675 16.532 -5.155 1.00 70.31 86 PRO A CA 1
ATOM 681 C C . PRO A 1 86 ? -5.419 17.647 -4.418 1.00 70.31 86 PRO A C 1
ATOM 683 O O . PRO A 1 86 ? -5.719 18.666 -5.030 1.00 70.31 86 PRO A O 1
ATOM 686 N N . ILE A 1 87 ? -5.648 17.518 -3.105 1.00 79.81 87 ILE A N 1
ATOM 687 C CA . ILE A 1 87 ? -6.301 18.553 -2.300 1.00 79.81 87 ILE A CA 1
ATOM 688 C C . ILE A 1 87 ? -5.383 19.764 -2.181 1.00 79.81 87 ILE A C 1
ATOM 690 O O . ILE A 1 87 ? -5.809 20.877 -2.492 1.00 79.81 87 ILE A O 1
ATOM 694 N N . LYS A 1 88 ? -4.124 19.553 -1.776 1.00 82.75 88 LYS A N 1
ATOM 695 C CA . LYS A 1 88 ? -3.145 20.641 -1.651 1.00 82.75 88 LYS A CA 1
ATOM 696 C C . LYS A 1 88 ? -2.930 21.335 -2.995 1.00 82.75 88 LYS A C 1
ATOM 698 O O . LYS A 1 88 ? -3.015 22.555 -3.076 1.00 82.75 88 LYS A O 1
ATOM 703 N N . TYR A 1 89 ? -2.779 20.563 -4.069 1.00 82.38 89 TYR A N 1
ATOM 704 C CA . TYR A 1 89 ? -2.596 21.100 -5.413 1.00 82.38 89 TYR A CA 1
ATOM 705 C C . TYR A 1 89 ? -3.801 21.910 -5.909 1.00 82.38 89 TYR A C 1
ATOM 707 O O . TYR A 1 89 ? -3.624 22.970 -6.511 1.00 82.38 89 TYR A O 1
ATOM 715 N N . ILE A 1 90 ? -5.029 21.432 -5.677 1.00 83.25 90 ILE A N 1
ATOM 716 C CA . ILE A 1 90 ? -6.257 22.159 -6.032 1.00 83.25 90 ILE A CA 1
ATOM 717 C C . ILE A 1 90 ? -6.379 23.438 -5.194 1.00 83.25 90 ILE A C 1
ATOM 719 O O . ILE A 1 90 ? -6.674 24.498 -5.749 1.00 83.25 90 ILE A O 1
ATOM 723 N N . SER A 1 91 ? -6.112 23.347 -3.888 1.00 86.31 91 SER A N 1
ATOM 724 C CA . SER A 1 91 ? -6.143 24.474 -2.952 1.00 86.31 91 SER A CA 1
ATOM 725 C C . SER A 1 91 ? -5.171 25.578 -3.367 1.00 86.31 91 SER A C 1
ATOM 727 O O . SER A 1 91 ? -5.595 26.717 -3.558 1.00 86.31 91 SER A O 1
ATOM 729 N N . GLU A 1 92 ? -3.903 25.236 -3.603 1.00 85.56 92 GLU A N 1
ATOM 730 C CA . GLU A 1 92 ? -2.869 26.180 -4.037 1.00 85.56 92 GLU A CA 1
ATOM 731 C C . GLU A 1 92 ? -3.175 26.758 -5.422 1.00 85.56 92 GLU A C 1
ATOM 733 O O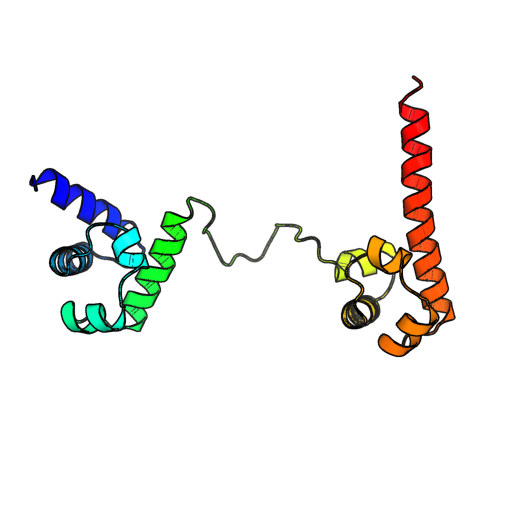 . GLU A 1 92 ? -3.002 27.952 -5.659 1.00 85.56 92 GLU A O 1
ATOM 738 N N . PHE A 1 93 ? -3.662 25.933 -6.354 1.00 83.88 93 PHE A N 1
ATOM 739 C CA . PHE A 1 93 ? -3.910 26.384 -7.718 1.00 83.88 93 PHE A CA 1
ATOM 740 C C . PHE A 1 93 ? -5.098 27.345 -7.836 1.00 83.88 93 PHE A C 1
ATOM 742 O O . PHE A 1 93 ? -5.033 28.320 -8.587 1.00 83.88 93 PHE A O 1
ATOM 749 N N . LEU A 1 94 ? -6.195 27.056 -7.138 1.00 83.69 94 LEU A N 1
ATOM 750 C CA . LEU A 1 94 ? -7.392 27.895 -7.167 1.00 83.69 94 LEU A CA 1
ATOM 751 C C . LEU A 1 94 ? -7.336 29.027 -6.136 1.00 83.69 94 LEU A C 1
ATOM 753 O O . LEU A 1 94 ? -8.186 29.917 -6.187 1.00 83.69 94 LEU A O 1
ATOM 757 N N . ASN A 1 95 ? -6.328 29.011 -5.255 1.00 86.12 95 ASN A N 1
ATOM 758 C CA . ASN A 1 95 ? -6.213 29.866 -4.078 1.00 86.12 95 ASN A CA 1
ATOM 759 C C . ASN A 1 95 ? -7.472 29.783 -3.196 1.00 86.12 95 ASN A C 1
ATOM 761 O O . ASN A 1 95 ? -8.104 30.792 -2.883 1.00 86.12 95 ASN A O 1
ATOM 765 N N . ILE A 1 96 ? -7.869 28.552 -2.871 1.00 85.12 96 ILE A N 1
ATOM 766 C CA . ILE A 1 96 ? -9.065 28.238 -2.075 1.00 85.12 96 ILE A CA 1
ATOM 767 C C . ILE A 1 96 ? -8.678 27.523 -0.792 1.00 85.12 96 ILE A C 1
ATOM 769 O O . ILE A 1 96 ? -7.594 26.947 -0.688 1.00 85.12 96 ILE A O 1
ATOM 773 N N . SER A 1 97 ? -9.585 27.499 0.180 1.00 87.50 97 SER A N 1
ATOM 774 C CA . SER A 1 97 ? -9.338 26.786 1.430 1.00 87.50 97 SER A CA 1
ATOM 775 C C . SER A 1 97 ? -9.223 25.269 1.216 1.00 87.50 97 SER A C 1
ATOM 777 O O . SER A 1 97 ? -9.889 24.685 0.358 1.00 87.50 97 SER A O 1
ATOM 779 N N . MET A 1 98 ? -8.445 24.591 2.066 1.00 83.50 98 MET A N 1
ATOM 780 C CA . MET A 1 98 ? -8.358 23.120 2.066 1.00 83.50 98 MET A CA 1
ATOM 781 C C . MET A 1 98 ? -9.732 22.457 2.256 1.00 83.50 98 MET A C 1
ATOM 783 O O . MET A 1 98 ? -9.978 21.371 1.734 1.00 83.50 98 MET A O 1
ATOM 787 N N . LYS A 1 99 ? -10.657 23.125 2.962 1.00 86.00 99 LYS A N 1
ATOM 788 C CA . LYS A 1 99 ? -12.044 22.666 3.133 1.00 86.00 99 LYS A CA 1
ATOM 789 C C . LYS A 1 99 ? -12.800 22.652 1.803 1.00 86.00 99 LYS A C 1
ATOM 791 O O . LYS A 1 99 ? -13.474 21.671 1.505 1.00 86.00 99 LYS A O 1
ATOM 796 N N . GLU A 1 100 ? -12.670 23.700 0.995 1.00 84.38 100 GLU A N 1
ATOM 797 C CA . GLU A 1 100 ? -13.280 23.761 -0.340 1.00 84.38 100 GLU A CA 1
ATOM 798 C C . GLU A 1 100 ? -12.625 22.770 -1.308 1.00 84.38 100 GLU A C 1
ATOM 800 O O . GLU A 1 100 ? -13.329 22.067 -2.026 1.00 84.38 100 GLU A O 1
ATOM 805 N N . ALA A 1 101 ? -11.299 22.617 -1.264 1.00 86.44 101 ALA A N 1
ATOM 806 C CA . ALA A 1 101 ? -10.602 21.603 -2.057 1.00 86.44 101 ALA A CA 1
ATOM 807 C C . ALA A 1 101 ? -11.024 20.169 -1.677 1.00 86.44 101 ALA A C 1
ATOM 809 O O . ALA A 1 101 ? -11.162 19.307 -2.543 1.00 86.44 101 ALA A O 1
ATOM 810 N N . THR A 1 102 ? -11.301 19.919 -0.393 1.00 86.56 102 THR A N 1
ATOM 811 C CA . THR A 1 102 ? -11.824 18.625 0.082 1.00 86.56 102 THR A CA 1
ATOM 812 C C . THR A 1 102 ? -13.245 18.378 -0.421 1.00 86.56 102 THR A C 1
ATOM 814 O O . THR A 1 102 ? -13.556 17.273 -0.853 1.00 86.56 102 THR A O 1
ATOM 817 N N . LYS A 1 103 ? -14.104 19.404 -0.421 1.00 88.25 103 LYS A N 1
ATOM 818 C CA . LYS A 1 103 ? -15.456 19.316 -0.992 1.00 88.25 103 LYS A CA 1
ATOM 819 C C . LYS A 1 103 ? -15.431 18.975 -2.483 1.00 88.25 103 LYS A C 1
ATOM 821 O O . LYS A 1 103 ? -16.190 18.114 -2.908 1.00 88.25 103 LYS A O 1
ATOM 826 N N . LEU A 1 104 ? -14.527 19.587 -3.250 1.00 87.06 104 LEU A N 1
ATOM 827 C CA . LEU A 1 104 ? -14.321 19.247 -4.662 1.00 87.06 104 LEU A CA 1
ATOM 828 C C . LEU A 1 104 ? -13.882 17.787 -4.828 1.00 87.06 104 LEU A C 1
ATOM 830 O O . LEU A 1 104 ? -14.436 17.075 -5.658 1.00 87.06 104 LEU A O 1
ATOM 834 N N . ARG A 1 105 ? -12.950 17.311 -3.992 1.00 85.31 105 ARG A N 1
ATOM 835 C CA . ARG A 1 105 ? -12.534 15.901 -3.992 1.00 85.31 105 ARG A CA 1
ATOM 836 C C . ARG A 1 105 ? -13.687 14.946 -3.685 1.00 85.31 105 ARG A C 1
ATOM 838 O O . ARG A 1 105 ? -13.809 13.918 -4.340 1.00 85.31 105 ARG A O 1
ATOM 845 N N . ASN A 1 106 ? -14.526 15.278 -2.708 1.00 85.56 106 ASN A N 1
ATOM 846 C CA . ASN A 1 106 ? -15.689 14.463 -2.351 1.00 85.56 106 ASN A CA 1
ATOM 847 C C . ASN A 1 106 ? -16.745 14.440 -3.463 1.00 85.56 106 ASN A C 1
ATOM 849 O O . ASN A 1 106 ? -17.419 13.431 -3.627 1.00 85.56 106 ASN A O 1
ATOM 853 N N . ALA A 1 107 ? -16.831 15.511 -4.252 1.00 84.69 107 ALA A N 1
ATOM 854 C CA . ALA A 1 107 ? -17.646 15.585 -5.461 1.00 84.69 107 ALA A CA 1
ATOM 855 C C . ALA A 1 107 ? -16.983 14.916 -6.686 1.00 84.69 107 ALA A C 1
ATOM 857 O O . ALA A 1 107 ? -17.424 15.104 -7.813 1.00 84.69 107 ALA A O 1
ATOM 858 N N . GLY A 1 108 ? -15.908 14.147 -6.478 1.00 83.44 108 GLY A N 1
ATOM 859 C CA . GLY A 1 108 ? -15.257 13.356 -7.520 1.00 83.44 108 GLY A CA 1
ATOM 860 C C . GLY A 1 108 ? -14.121 14.055 -8.262 1.00 83.44 108 GLY A C 1
ATOM 861 O O . GLY A 1 108 ? -13.587 13.460 -9.185 1.00 83.44 108 GLY A O 1
ATOM 862 N N . VAL A 1 109 ? -13.704 15.264 -7.861 1.00 85.75 109 VAL A N 1
ATOM 863 C CA . VAL A 1 109 ? -12.624 16.002 -8.538 1.00 85.75 109 VAL A CA 1
ATOM 864 C C . VAL A 1 109 ? -11.256 15.620 -7.984 1.00 85.75 109 VAL A C 1
ATOM 866 O O . VAL A 1 109 ? -10.855 16.051 -6.900 1.00 85.75 109 VAL A O 1
ATOM 869 N N . PHE A 1 110 ? -10.473 14.888 -8.773 1.00 84.25 110 PHE A N 1
ATOM 870 C CA . PHE A 1 110 ? -9.134 14.433 -8.371 1.00 84.25 110 PHE A CA 1
ATOM 871 C C . PHE A 1 110 ? -7.992 15.328 -8.872 1.00 84.25 110 PHE A C 1
ATOM 873 O O . PHE A 1 110 ? -6.819 15.070 -8.598 1.00 84.25 110 PHE A O 1
ATOM 880 N N . GLY A 1 111 ? -8.296 16.404 -9.600 1.00 84.94 111 GLY A N 1
ATOM 881 C CA . GLY A 1 111 ? -7.285 17.364 -10.031 1.00 84.94 111 GLY A CA 1
ATOM 882 C C . GLY A 1 111 ? -7.812 18.456 -10.953 1.00 84.94 111 GLY A C 1
ATOM 883 O O . GLY A 1 111 ? -8.970 18.478 -11.347 1.00 84.94 111 GLY A O 1
ATOM 884 N N . ILE A 1 112 ? -6.920 19.363 -11.361 1.00 84.19 112 ILE A N 1
ATOM 885 C CA . ILE A 1 112 ? -7.273 20.506 -12.225 1.00 84.19 112 ILE A CA 1
ATOM 886 C C . ILE A 1 112 ? -7.726 20.070 -13.624 1.00 84.19 112 ILE A C 1
ATOM 888 O O . ILE A 1 112 ? -8.543 20.749 -14.241 1.00 84.19 112 ILE A O 1
ATOM 892 N N . LYS A 1 113 ? -7.219 18.936 -14.127 1.00 82.31 113 LYS A N 1
ATOM 893 C CA . LYS A 1 113 ? -7.679 18.359 -15.399 1.00 82.31 113 LYS A CA 1
ATOM 894 C C . LYS A 1 113 ? -9.151 17.992 -15.307 1.00 82.31 113 LYS A C 1
ATOM 896 O O . LYS A 1 113 ? -9.937 18.420 -16.141 1.00 82.31 113 LYS A O 1
ATOM 901 N N . ASP A 1 114 ? -9.467 17.248 -14.264 1.00 84.12 114 ASP A N 1
ATOM 902 C CA . ASP A 1 114 ? -10.789 16.736 -13.953 1.00 84.12 114 ASP A CA 1
ATOM 903 C C . ASP A 1 114 ? -11.772 17.896 -13.789 1.00 84.12 114 ASP A C 1
ATOM 905 O O . ASP A 1 114 ? -12.713 18.039 -14.560 1.00 84.12 114 ASP A O 1
ATOM 909 N N . LEU A 1 115 ? -11.402 18.870 -12.950 1.00 87.06 115 LEU A N 1
ATOM 910 C CA . LEU A 1 115 ? -12.155 20.106 -12.760 1.00 87.06 115 LEU A CA 1
ATOM 911 C C . LEU A 1 115 ? -12.425 20.851 -14.075 1.00 87.06 115 LEU A C 1
ATOM 913 O O . LEU A 1 115 ? -13.502 21.394 -14.273 1.00 87.06 115 LEU A O 1
ATOM 917 N N . SER A 1 116 ? -11.464 20.892 -15.004 1.00 86.12 116 SER A N 1
ATOM 918 C CA . SER A 1 116 ? -11.662 21.568 -16.294 1.00 86.12 116 SER A CA 1
ATOM 919 C C . SER A 1 116 ? -12.668 20.865 -17.216 1.00 86.12 116 SER A C 1
ATOM 921 O O . SER A 1 116 ? -13.150 21.486 -18.166 1.00 86.12 116 SER A O 1
ATOM 923 N N . GLN A 1 117 ? -12.962 19.589 -16.966 1.00 86.06 117 GLN A N 1
ATOM 924 C CA . GLN A 1 117 ? -13.893 18.767 -17.740 1.00 86.06 117 GLN A CA 1
ATOM 925 C C . GLN A 1 117 ? -15.266 18.642 -17.064 1.00 86.06 117 GLN A C 1
ATOM 927 O O . GLN A 1 117 ? -16.230 18.297 -17.745 1.00 86.06 117 GLN A O 1
ATOM 932 N N . GLU A 1 118 ? -15.358 18.991 -15.782 1.00 87.00 118 GLU A N 1
ATOM 933 C CA . GLU A 1 118 ? -16.587 18.929 -14.998 1.00 87.00 118 GLU A CA 1
ATOM 934 C C . GLU A 1 118 ? -17.668 19.940 -15.408 1.00 87.00 118 GLU A C 1
ATOM 936 O O . GLU A 1 118 ? -17.417 20.974 -16.046 1.00 87.00 118 GLU A O 1
ATOM 941 N N . ASN A 1 119 ? -18.908 19.639 -15.006 1.00 88.38 119 ASN A N 1
ATOM 942 C CA . ASN A 1 119 ? -20.058 20.518 -15.197 1.00 88.38 119 ASN A CA 1
ATOM 943 C C . ASN A 1 119 ? -20.291 21.388 -13.947 1.00 88.38 119 ASN A C 1
ATOM 945 O O . ASN A 1 119 ? -20.554 20.844 -12.875 1.00 88.38 119 ASN A O 1
ATOM 949 N N . PRO A 1 120 ? -20.289 22.732 -14.060 1.00 87.69 120 PRO A N 1
ATOM 950 C CA . PRO A 1 120 ? -20.424 23.609 -12.900 1.00 87.69 120 PRO A CA 1
ATOM 951 C C . PRO A 1 120 ? -21.750 23.449 -12.147 1.00 87.69 120 PRO A C 1
ATOM 953 O O . PRO A 1 120 ? -21.783 23.712 -10.951 1.00 87.69 120 PRO A O 1
ATOM 956 N N . LYS A 1 121 ? -22.836 23.031 -12.818 1.00 87.75 121 LYS A N 1
ATOM 957 C CA . LYS A 1 121 ? -24.138 22.825 -12.162 1.00 87.75 121 LYS A CA 1
ATOM 958 C C . LYS A 1 121 ? -24.124 21.584 -11.275 1.00 87.75 121 LYS A C 1
ATOM 960 O O . LYS A 1 121 ? -24.459 21.690 -10.104 1.00 87.75 121 LYS A O 1
ATOM 965 N N . LEU A 1 122 ? -23.687 20.452 -11.828 1.00 86.56 122 LEU A N 1
ATOM 966 C CA . LEU A 1 122 ? -23.615 19.179 -11.101 1.00 86.56 122 LEU A CA 1
ATOM 967 C C . LEU A 1 122 ? -22.620 19.276 -9.946 1.00 86.56 122 LEU A C 1
ATOM 969 O O . LEU A 1 122 ? -22.955 18.992 -8.805 1.00 86.56 122 LEU A O 1
ATOM 973 N N . LEU A 1 123 ? -21.441 19.837 -10.212 1.00 88.06 123 LEU A N 1
ATOM 974 C CA . LEU A 1 123 ? -20.415 19.984 -9.191 1.00 88.06 123 LEU A CA 1
ATOM 975 C C . LEU A 1 123 ? -20.841 20.939 -8.062 1.00 88.06 123 LEU A C 1
ATOM 977 O O . LEU A 1 123 ? -20.399 20.778 -6.927 1.00 88.06 123 LEU A O 1
ATOM 981 N N . SER A 1 124 ? -21.699 21.929 -8.342 1.00 90.31 124 SER A N 1
ATOM 982 C CA . SER A 1 124 ? -22.275 22.824 -7.322 1.00 90.31 124 SER A CA 1
ATOM 983 C C . SER A 1 124 ? -23.224 22.087 -6.392 1.00 90.31 124 SER A C 1
ATOM 985 O O . SER A 1 124 ? -23.137 22.264 -5.176 1.00 90.31 124 SER A O 1
ATOM 987 N N . GLU A 1 125 ? -24.060 21.225 -6.963 1.00 88.56 125 GLU A N 1
ATOM 988 C CA . GLU A 1 125 ? -24.995 20.376 -6.233 1.00 88.56 125 GLU A CA 1
ATOM 989 C C . GLU A 1 125 ? -24.251 19.352 -5.361 1.00 88.56 125 GLU A C 1
ATOM 991 O O . GLU A 1 125 ? -24.513 19.267 -4.163 1.00 88.56 125 GLU A O 1
ATOM 996 N N . ASP A 1 126 ? -23.239 18.680 -5.919 1.00 85.12 126 ASP A N 1
ATOM 997 C CA . ASP A 1 126 ? -22.486 17.624 -5.229 1.00 85.12 126 ASP A CA 1
ATOM 998 C C . ASP A 1 126 ? -21.535 18.156 -4.146 1.00 85.12 126 ASP A C 1
ATOM 1000 O O . ASP A 1 126 ? -21.382 17.566 -3.075 1.00 85.12 126 ASP A O 1
ATOM 1004 N N . SER A 1 127 ? -20.864 19.285 -4.400 1.00 85.12 127 SER A N 1
ATOM 1005 C CA . SER A 1 127 ? -19.886 19.849 -3.455 1.00 85.12 127 SER A CA 1
ATOM 1006 C C . SER A 1 127 ? -20.508 20.795 -2.421 1.00 85.12 127 SER A C 1
ATOM 1008 O O . SER A 1 127 ? -19.858 21.148 -1.426 1.00 85.12 127 SER A O 1
ATOM 1010 N N . GLY A 1 128 ? -21.746 21.247 -2.650 1.00 86.94 128 GLY A N 1
ATOM 1011 C CA . GLY A 1 128 ? -22.387 22.291 -1.851 1.00 86.94 128 GLY A CA 1
ATOM 1012 C C . GLY A 1 128 ? -21.612 23.615 -1.884 1.00 86.94 128 GLY A C 1
ATOM 1013 O O . GLY A 1 128 ? -21.516 24.311 -0.867 1.00 86.94 128 GLY A O 1
ATOM 1014 N N . ILE A 1 129 ? -20.966 23.915 -3.013 1.00 88.38 129 ILE A N 1
ATOM 1015 C CA . ILE A 1 129 ? -20.257 25.171 -3.282 1.00 88.38 129 ILE A CA 1
ATOM 1016 C C . ILE A 1 129 ? -21.075 25.968 -4.295 1.00 88.38 129 ILE A C 1
ATOM 1018 O O . ILE A 1 129 ? -21.689 25.408 -5.197 1.00 88.38 129 ILE A O 1
ATOM 1022 N N . GLU A 1 130 ? -21.078 27.288 -4.147 1.00 91.31 130 GLU A N 1
ATOM 1023 C CA . GLU A 1 130 ? -21.810 28.202 -5.018 1.00 91.31 130 GLU A CA 1
ATOM 1024 C C . GLU A 1 130 ? -21.427 28.044 -6.501 1.00 91.31 130 GLU A C 1
ATOM 1026 O O . GLU A 1 130 ? -20.246 28.019 -6.862 1.00 91.31 130 GLU A O 1
ATOM 1031 N N . PHE A 1 131 ? -22.443 27.983 -7.364 1.00 89.06 131 PHE A N 1
ATOM 1032 C CA . PHE A 1 131 ? -22.301 27.763 -8.804 1.00 89.06 131 PHE A CA 1
ATOM 1033 C C . PHE A 1 131 ? -21.330 28.741 -9.479 1.00 89.06 131 PHE A C 1
ATOM 1035 O O . PHE A 1 131 ? -20.482 28.321 -10.271 1.00 89.06 131 PHE A O 1
ATOM 1042 N N . GLU A 1 132 ? -21.418 30.037 -9.159 1.00 88.19 132 GLU A N 1
ATOM 1043 C CA . GLU A 1 132 ? -20.554 31.049 -9.777 1.00 88.19 132 GLU A CA 1
ATOM 1044 C C . GLU A 1 132 ? -19.078 30.835 -9.405 1.00 88.19 132 GLU A C 1
ATOM 1046 O O . GLU A 1 132 ? -18.220 30.903 -10.285 1.00 88.19 132 GLU A O 1
ATOM 1051 N N . LYS A 1 133 ? -18.775 30.426 -8.164 1.00 88.25 133 LYS A N 1
ATOM 1052 C CA . LYS A 1 133 ? -17.401 30.096 -7.744 1.00 88.25 133 LYS A CA 1
ATOM 1053 C C . LYS A 1 133 ? -16.838 28.902 -8.504 1.00 88.25 133 LYS A C 1
ATOM 1055 O O . LYS A 1 133 ? -15.708 28.940 -8.988 1.00 88.25 133 LYS A O 1
ATOM 1060 N N . ILE A 1 134 ? -17.630 27.842 -8.650 1.00 89.12 134 ILE A N 1
ATOM 1061 C CA . ILE A 1 134 ? -17.206 26.657 -9.400 1.00 89.12 134 ILE A CA 1
ATOM 1062 C C . ILE A 1 134 ? -16.947 27.012 -10.859 1.00 89.12 134 ILE A C 1
ATOM 1064 O O . ILE A 1 134 ? -15.920 26.640 -11.420 1.00 89.12 134 ILE A O 1
ATOM 1068 N N . LYS A 1 135 ? -17.854 27.763 -11.478 1.00 91.19 135 LYS A N 1
ATOM 1069 C CA . LYS A 1 135 ? -17.713 28.229 -12.858 1.00 91.19 135 LYS A CA 1
ATOM 1070 C C . LYS A 1 135 ? -16.427 29.039 -13.053 1.00 91.19 135 LYS A C 1
ATOM 1072 O O . LYS A 1 135 ? -15.716 28.810 -14.033 1.00 91.19 135 LYS A O 1
ATOM 1077 N N . GLU A 1 136 ? -16.075 29.917 -12.113 1.00 89.69 136 GLU A N 1
ATOM 1078 C CA . GLU A 1 136 ? -14.785 30.618 -12.117 1.00 89.69 136 GLU A CA 1
ATOM 1079 C C . GLU A 1 136 ? -13.592 29.656 -12.018 1.00 89.69 136 GLU A C 1
ATOM 1081 O O . GLU A 1 136 ? -12.620 29.793 -12.767 1.00 89.69 136 GLU A O 1
ATOM 1086 N N . TRP A 1 137 ? -13.651 28.655 -11.139 1.00 90.12 137 TRP A N 1
ATOM 1087 C CA . TRP A 1 137 ? -12.571 27.679 -10.965 1.00 90.12 137 TRP A CA 1
ATOM 1088 C C . TRP A 1 137 ? -12.375 26.771 -12.180 1.00 90.12 137 TRP A C 1
ATOM 1090 O O . TRP A 1 137 ? -11.237 26.529 -12.588 1.00 90.12 137 TRP A O 1
ATOM 1100 N N . ILE A 1 138 ? -13.464 26.328 -12.808 1.00 89.50 138 ILE A N 1
ATOM 1101 C CA . ILE A 1 138 ? -13.436 25.552 -14.053 1.00 89.50 138 ILE A CA 1
ATOM 1102 C C . ILE A 1 138 ? -12.819 26.386 -15.181 1.00 89.50 138 ILE A C 1
ATOM 1104 O O . ILE A 1 138 ? -11.983 25.884 -15.937 1.00 89.50 138 ILE A O 1
ATOM 1108 N N . ASN A 1 139 ? -13.171 27.671 -15.285 1.00 88.06 139 ASN A N 1
ATOM 1109 C CA . ASN A 1 139 ? -12.573 28.571 -16.273 1.00 88.06 139 ASN A CA 1
ATOM 1110 C C . ASN A 1 139 ? -11.067 28.766 -16.026 1.00 88.06 139 ASN A C 1
ATOM 1112 O O . ASN A 1 139 ? -10.274 28.553 -16.945 1.00 88.06 139 ASN A O 1
ATOM 1116 N N . LYS A 1 140 ? -10.649 29.027 -14.777 1.00 85.62 140 LYS A N 1
ATOM 1117 C CA . LYS A 1 140 ? -9.223 29.094 -14.394 1.00 85.62 140 LYS A CA 1
ATOM 1118 C C . LYS A 1 140 ? -8.469 27.802 -14.731 1.00 85.62 140 LYS A C 1
ATOM 1120 O O . LYS A 1 140 ? -7.342 27.846 -15.234 1.00 85.62 140 LYS A O 1
ATOM 1125 N N . ALA A 1 141 ? -9.086 26.646 -14.488 1.00 86.06 141 ALA A N 1
ATOM 1126 C CA . ALA A 1 141 ? -8.525 25.345 -14.831 1.00 86.06 141 ALA A CA 1
ATOM 1127 C C . ALA A 1 141 ? -8.334 25.192 -16.352 1.00 86.06 141 ALA A C 1
ATOM 1129 O O . ALA A 1 141 ? -7.247 24.818 -16.801 1.00 86.06 141 ALA A O 1
ATOM 1130 N N . LYS A 1 142 ? -9.343 25.555 -17.156 1.00 84.75 142 LYS A N 1
ATOM 1131 C CA . LYS A 1 142 ? -9.288 25.527 -18.631 1.00 84.75 142 LYS A CA 1
ATOM 1132 C C . LYS A 1 142 ? -8.214 26.461 -19.201 1.00 84.75 142 LYS A C 1
ATOM 1134 O O . LYS A 1 142 ? -7.486 26.068 -20.119 1.00 84.75 142 LYS A O 1
ATOM 1139 N N . ASP A 1 143 ? -8.067 27.664 -18.651 1.00 82.88 143 ASP A N 1
ATOM 1140 C CA . ASP A 1 143 ? -7.082 28.642 -19.127 1.00 82.88 143 ASP A CA 1
ATOM 1141 C C . ASP A 1 143 ? -5.634 28.177 -18.925 1.00 82.88 143 ASP A C 1
ATOM 1143 O O . ASP A 1 143 ? -4.792 28.339 -19.818 1.00 82.88 143 ASP A O 1
ATOM 1147 N N . LYS A 1 144 ? -5.339 27.482 -17.818 1.00 72.44 144 LYS A N 1
ATOM 1148 C CA . LYS A 1 144 ? -4.024 26.854 -17.598 1.00 72.44 144 LYS A CA 1
ATOM 1149 C C . LYS A 1 144 ? -3.673 25.829 -18.677 1.00 72.44 144 LYS A C 1
ATOM 1151 O O . LYS A 1 144 ? -2.522 25.781 -19.122 1.00 72.44 144 LYS A O 1
ATOM 1156 N N . TYR A 1 145 ? -4.643 25.039 -19.142 1.00 65.25 145 TYR A N 1
ATOM 1157 C CA . TYR A 1 145 ? -4.409 24.086 -20.229 1.00 65.25 145 TYR A CA 1
ATOM 1158 C C . TYR A 1 145 ? -4.171 24.785 -21.567 1.00 65.25 145 TYR A C 1
ATOM 1160 O O . TYR A 1 145 ? -3.241 24.403 -22.278 1.00 65.25 145 TYR A O 1
ATOM 1168 N N . LYS A 1 146 ? -4.910 25.855 -21.891 1.00 63.03 146 LYS A N 1
ATOM 1169 C CA . LYS A 1 146 ? -4.672 26.638 -23.120 1.00 63.03 146 LYS A CA 1
ATOM 1170 C C . LYS A 1 146 ? -3.277 27.279 -23.155 1.00 63.03 146 LYS A C 1
ATOM 1172 O O . LYS A 1 146 ? -2.621 27.260 -24.200 1.00 63.03 146 LYS A O 1
ATOM 1177 N N . ASN A 1 147 ? -2.776 27.790 -22.028 1.00 56.62 147 ASN A N 1
ATOM 1178 C CA . ASN A 1 147 ? 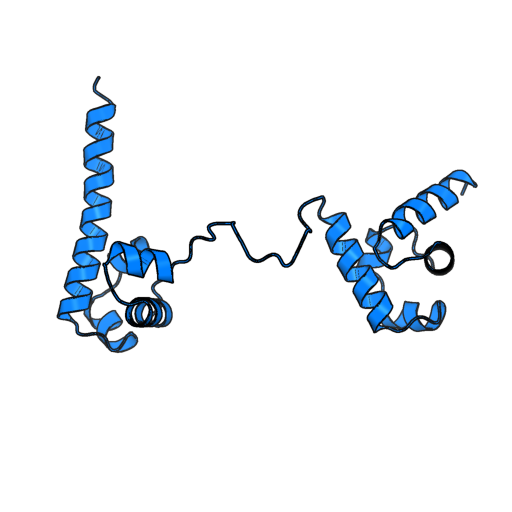-1.485 28.492 -21.986 1.00 56.62 147 ASN A CA 1
ATOM 1179 C C . ASN A 1 147 ? -0.255 27.566 -22.116 1.00 56.62 147 ASN A C 1
ATOM 1181 O O . ASN A 1 147 ? 0.790 27.979 -22.631 1.00 56.62 147 ASN A O 1
ATOM 1185 N N . LYS A 1 148 ? -0.384 26.284 -21.741 1.00 51.59 148 LYS A N 1
ATOM 1186 C CA . LYS A 1 148 ? 0.684 25.272 -21.885 1.00 51.59 148 LYS A CA 1
ATOM 1187 C C . LYS A 1 148 ? 0.979 24.915 -23.356 1.00 51.59 148 LYS A C 1
ATOM 1189 O O . LYS A 1 148 ? 2.091 24.498 -23.678 1.00 51.59 148 LYS A O 1
ATOM 1194 N N . TYR A 1 149 ? 0.016 25.120 -24.262 1.00 46.56 149 TYR A N 1
ATOM 1195 C CA . TYR A 1 149 ? 0.181 24.883 -25.706 1.00 46.56 149 TYR A CA 1
ATOM 1196 C C . TYR A 1 149 ? 0.643 26.119 -26.494 1.00 46.56 149 TYR A C 1
ATOM 1198 O O . TYR A 1 149 ? 1.296 25.961 -27.527 1.00 46.56 149 TYR A O 1
ATOM 1206 N N . LYS A 1 150 ? 0.389 27.343 -26.006 1.00 47.53 150 LYS A N 1
ATOM 1207 C CA . LYS A 1 150 ? 0.955 28.570 -26.605 1.00 47.53 150 LYS A CA 1
ATOM 1208 C C . LYS A 1 150 ? 2.467 28.673 -26.382 1.00 47.53 150 LYS A C 1
ATOM 1210 O O . LYS A 1 150 ? 3.206 28.969 -27.316 1.00 47.53 150 LYS A O 1
ATOM 1215 N N . THR A 1 151 ? 2.948 28.339 -25.187 1.00 45.28 151 THR A N 1
ATOM 1216 C CA . THR A 1 151 ? 4.379 28.414 -24.828 1.00 45.28 151 THR A CA 1
ATOM 1217 C C . THR A 1 151 ? 5.251 27.350 -25.512 1.00 45.28 151 THR A C 1
ATOM 1219 O O . THR A 1 151 ? 6.400 27.630 -25.853 1.00 45.28 151 THR A O 1
ATOM 1222 N N . LYS A 1 152 ? 4.716 26.154 -25.810 1.00 42.78 152 LYS A N 1
ATOM 1223 C CA . LYS A 1 152 ? 5.436 25.107 -26.569 1.00 42.78 152 LYS A CA 1
ATOM 1224 C C . LYS A 1 152 ? 5.651 25.439 -28.052 1.00 42.78 152 LYS A C 1
ATOM 1226 O O . LYS A 1 152 ? 6.621 24.958 -28.630 1.00 42.78 152 LYS A O 1
ATOM 1231 N N . LYS A 1 153 ? 4.784 26.248 -28.675 1.00 44.97 153 LYS A N 1
ATOM 1232 C CA . LYS A 1 153 ? 4.940 26.652 -30.088 1.00 44.97 153 LYS A CA 1
ATOM 1233 C C . LYS A 1 153 ? 6.032 27.703 -30.298 1.00 44.97 153 LYS A C 1
ATOM 1235 O O . LYS A 1 153 ? 6.615 27.739 -31.374 1.00 44.97 153 LYS A O 1
ATOM 1240 N N . ILE A 1 154 ? 6.331 28.517 -29.286 1.00 50.47 154 ILE A N 1
ATOM 1241 C CA . ILE A 1 154 ? 7.343 29.581 -29.386 1.00 50.47 154 ILE A CA 1
ATOM 1242 C C . ILE A 1 154 ? 8.759 28.998 -29.243 1.00 50.47 154 ILE A C 1
ATOM 1244 O O . ILE A 1 154 ? 9.651 29.362 -29.996 1.00 50.47 154 ILE A O 1
ATOM 1248 N N . LYS A 1 155 ? 8.955 28.005 -28.363 1.00 45.00 155 LYS A N 1
ATOM 1249 C CA . LYS A 1 155 ? 10.265 27.352 -28.148 1.00 45.00 155 LYS A CA 1
ATOM 1250 C C . LYS A 1 155 ? 10.707 26.379 -29.253 1.00 45.00 155 LYS A C 1
ATOM 1252 O O . LYS A 1 155 ? 11.787 25.820 -29.154 1.00 45.00 155 LYS A O 1
ATOM 1257 N N . LYS A 1 156 ? 9.876 26.137 -30.272 1.00 45.12 156 LYS A N 1
ATOM 1258 C CA . LYS A 1 156 ? 10.192 25.247 -31.408 1.00 45.12 156 LYS A CA 1
ATOM 1259 C C . LYS A 1 156 ? 10.588 26.008 -32.682 1.00 45.12 156 LYS A C 1
ATOM 1261 O O . LYS A 1 156 ? 10.670 25.400 -33.742 1.00 45.12 156 LYS A O 1
ATOM 1266 N N . LYS A 1 157 ? 10.747 27.332 -32.583 1.00 45.56 157 LYS A N 1
ATOM 1267 C CA . LYS A 1 157 ? 11.024 28.246 -33.701 1.00 45.56 157 LYS A CA 1
ATOM 1268 C C . LYS A 1 157 ? 12.268 29.124 -33.481 1.00 45.56 157 LYS A C 1
ATOM 1270 O O . LYS A 1 157 ? 12.386 30.152 -34.140 1.00 45.56 157 LYS A O 1
ATOM 1275 N N . ILE A 1 158 ? 13.155 28.726 -32.567 1.00 42.44 158 ILE A N 1
ATOM 1276 C CA . ILE A 1 158 ? 14.496 29.303 -32.395 1.00 42.44 158 ILE A CA 1
ATOM 1277 C C . ILE A 1 158 ? 15.495 28.205 -32.727 1.00 42.44 158 ILE A C 1
ATOM 1279 O O . ILE A 1 158 ? 15.262 27.081 -32.222 1.00 42.44 158 ILE A O 1
#

Foldseek 3Di:
DDPVLLVVQLVQLVVQPPQDSLNSVQCVVVVNSHLVSLLPDDLVVSCVSSVHDSVSSVSSNVSSVLVVVPPPNDDDDDDDPVPVQQLVQLCVQLVHDSLLSVLLVQLVDSHLVSLLVDDLVSSCVRSVNDSVSSVVSNVSSVVVVVVVVVVVVVVVPD

Solvent-accessible surface area (backbone atoms only — not comparable to full-atom values): 8932 Å² total; per-residue (Å²): 132,57,73,66,55,55,52,53,38,37,55,60,45,42,68,25,72,95,37,48,72,70,53,26,48,43,40,42,76,72,70,35,72,46,61,66,47,49,55,72,47,60,41,69,64,48,19,69,73,66,73,46,56,49,70,57,45,46,50,40,27,54,41,29,49,37,57,72,70,38,102,79,60,80,64,103,58,90,82,80,72,83,64,81,46,42,42,60,53,41,10,65,72,69,72,47,54,65,68,59,25,44,30,39,40,75,48,69,37,70,35,56,71,49,40,43,71,56,54,40,68,62,48,18,68,63,34,73,45,61,46,70,60,44,44,52,50,28,50,55,33,43,51,56,59,58,53,61,58,57,58,58,59,60,72,73,76,116

Sequence (158 aa):
MSKDDREKILEILTKVKEIDRKSALKLYMSGIHSLMDLISCDYQGISKKIGESPATIQKWIDEAKNLDKGEDGTKKEKDEKAEFDPIKYISEFLNISMKEATKLRNAGVFGIKDLSQENPKLLSEDSGIEFEKIKEWINKAKDKYKNKYKTKKIKKKI

Secondary structure (DSSP, 8-state):
--HHHHHHHHHHHHTSTT--HHHHHHHHHTT--SHHHHHTS-HHHHHHHHT--HHHHHHHHHHHHHHHT-S-------S------HHHHHHHHHT--HHHHHHHHHTT--SHHHHHHS-HHHHHHHHT--HHHHHHHHHHHHHHHHHHHHHHHHTT--

pLDDT: mean 78.0, std 15.45, range [37.41, 91.31]

Radius of gyration: 27.12 Å; Cα contacts (8 Å, |Δi|>4): 132; chains: 1; bounding box: 51×62×52 Å